Protein AF-A0A4S3JMI9-F1 (afdb_monomer_lite)

Sequence (139 aa):
MLQLLSQLRHNCAVGGSDLSSNKSSWAPQRKVTSLFDFCFSENGLSAFCLGKSPDSTSFIQWIGEEKYQKFANFCLKYIANLDLLKKRGTFIEFRNGMINVSPTGRNASIEERNEFEAYVLILTLDWASREYWILRTTS

Radius of gyration: 23.39 Å; chains: 1; bounding box: 38×47×68 Å

InterPro domains:
  IPR005002 Phosphomannomutase [PF03332] (3-119)
  IPR005002 Phosphomannomutase [PTHR10466] (1-119)
  IPR023214 HAD superfamily [G3DSA:3.40.50.1000] (3-57)
  IPR036412 HAD-like superfamily [SSF56784] (4-121)
  IPR043169 Phosphomannomut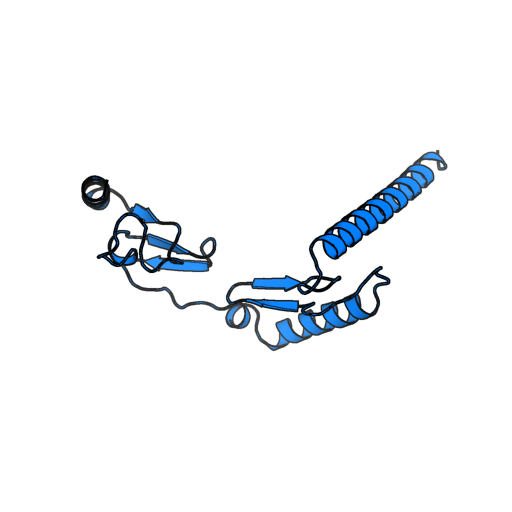ase, cap domain [G3DSA:3.30.1240.20] (58-119)

pLDDT: mean 74.61, std 17.7, range [44.19, 97.0]

Structure (mmCIF, N/CA/C/O backbone):
data_AF-A0A4S3JMI9-F1
#
_entry.id   AF-A0A4S3JMI9-F1
#
loop_
_atom_site.group_PDB
_atom_site.id
_atom_site.type_symbol
_atom_site.label_atom_id
_atom_site.label_alt_id
_atom_site.label_comp_id
_atom_site.label_asym_id
_atom_site.label_entity_id
_atom_site.label_seq_id
_atom_site.pdbx_PDB_ins_code
_atom_site.Cartn_x
_atom_site.Cartn_y
_atom_site.Cartn_z
_atom_site.occupancy
_atom_site.B_iso_or_equiv
_atom_site.auth_seq_id
_atom_site.auth_comp_id
_atom_site.auth_asym_id
_atom_site.auth_atom_id
_atom_site.pdbx_PDB_model_num
ATOM 1 N N . MET A 1 1 ? -7.923 35.338 20.521 1.00 66.12 1 MET A N 1
ATOM 2 C CA . MET A 1 1 ? -8.295 34.069 19.849 1.00 66.12 1 MET A CA 1
ATOM 3 C C . MET A 1 1 ? -8.849 33.024 20.821 1.00 66.12 1 MET A C 1
ATOM 5 O O . MET A 1 1 ? -10.006 32.670 20.677 1.00 66.12 1 MET A O 1
ATOM 9 N N . LEU A 1 2 ? -8.103 32.572 21.841 1.00 69.31 2 LEU A N 1
ATOM 10 C CA . LEU A 1 2 ? -8.595 31.553 22.794 1.00 69.31 2 LEU A CA 1
ATOM 11 C C . LEU A 1 2 ? -9.850 31.978 23.584 1.00 69.31 2 LEU A C 1
ATOM 13 O O . LEU A 1 2 ? -10.746 31.167 23.781 1.00 69.31 2 LEU A O 1
ATOM 17 N N . GLN A 1 3 ? -9.949 33.249 23.990 1.00 74.75 3 GLN A N 1
ATOM 18 C CA . GLN A 1 3 ? -11.159 33.786 24.635 1.00 74.75 3 GLN A CA 1
ATOM 19 C C . GLN A 1 3 ? -12.383 33.758 23.710 1.00 74.75 3 GLN A C 1
ATOM 21 O O . GLN A 1 3 ? -13.465 33.402 24.156 1.00 74.75 3 GLN A O 1
ATOM 26 N N . LEU A 1 4 ? -12.198 34.062 22.422 1.00 75.94 4 LEU A N 1
ATOM 27 C CA . LEU A 1 4 ? -13.271 34.010 21.428 1.00 75.94 4 LEU A CA 1
ATOM 28 C C . LEU A 1 4 ? -13.762 32.570 21.221 1.00 75.94 4 LEU A C 1
ATOM 30 O O . LEU A 1 4 ? -14.961 32.330 21.239 1.00 75.94 4 LEU A O 1
ATOM 34 N N . LEU A 1 5 ? -12.843 31.605 21.099 1.00 70.06 5 LEU A N 1
ATOM 35 C CA . LEU A 1 5 ? -13.192 30.181 21.006 1.00 70.06 5 LEU A CA 1
ATOM 36 C C . LEU A 1 5 ? -13.916 29.692 22.271 1.00 70.06 5 LEU A C 1
ATOM 38 O O . LEU A 1 5 ? -14.891 28.956 22.168 1.00 70.06 5 LEU A O 1
ATOM 42 N N . SER A 1 6 ? -13.496 30.157 23.453 1.00 75.25 6 SER A N 1
ATOM 43 C CA . SER A 1 6 ? -14.179 29.858 24.717 1.00 75.25 6 SER A CA 1
ATOM 44 C C . SER A 1 6 ? -15.590 30.444 24.776 1.00 75.25 6 SER A C 1
ATOM 46 O O . SER A 1 6 ? -16.488 29.786 25.285 1.00 75.25 6 SER A O 1
ATOM 48 N N . GLN A 1 7 ? -15.796 31.662 24.272 1.00 78.31 7 GLN A N 1
ATOM 49 C CA . GLN A 1 7 ? -17.117 32.293 24.223 1.00 78.31 7 GLN A CA 1
ATOM 50 C C . GLN A 1 7 ? -18.039 31.598 23.216 1.00 78.31 7 GLN A C 1
ATOM 52 O O . GLN A 1 7 ? -19.202 31.356 23.522 1.00 78.31 7 GLN A O 1
ATOM 57 N N . LEU A 1 8 ? -17.513 31.222 22.047 1.00 74.06 8 LEU A N 1
ATOM 58 C CA . LEU A 1 8 ? -18.263 30.484 21.027 1.00 74.06 8 LEU A CA 1
ATOM 59 C C . LEU A 1 8 ? -18.728 29.116 21.533 1.00 74.06 8 LEU A C 1
ATOM 61 O O . LEU A 1 8 ? -19.857 28.729 21.253 1.00 74.06 8 LEU A O 1
ATOM 65 N N . ARG A 1 9 ? -17.920 28.449 22.363 1.00 72.44 9 ARG A N 1
ATOM 66 C CA . ARG A 1 9 ? -18.249 27.157 22.980 1.00 72.44 9 ARG A CA 1
ATOM 67 C C . ARG A 1 9 ? -19.531 27.162 23.822 1.00 72.44 9 ARG A C 1
ATOM 69 O O . ARG A 1 9 ? -20.145 26.120 24.015 1.00 72.44 9 ARG A O 1
ATOM 76 N N . HIS A 1 10 ? -19.947 28.322 24.331 1.00 73.00 10 HIS A N 1
ATOM 77 C CA . HIS A 1 10 ? -21.213 28.441 25.060 1.00 73.00 10 HIS A CA 1
ATOM 78 C C . HIS A 1 10 ? -22.442 28.415 24.140 1.00 73.00 10 HIS A C 1
ATOM 80 O O . HIS A 1 10 ? -23.535 28.115 24.611 1.00 73.00 10 HIS A O 1
ATOM 86 N N . ASN A 1 11 ? -22.268 28.708 22.848 1.00 72.75 11 ASN A N 1
ATOM 87 C CA . ASN A 1 11 ? -23.358 28.865 21.884 1.00 72.75 11 ASN A CA 1
ATOM 88 C C . ASN A 1 11 ? -23.338 27.808 20.768 1.00 72.75 11 ASN A C 1
ATOM 90 O O . ASN A 1 11 ? -24.380 27.524 20.181 1.00 72.75 11 ASN A O 1
ATOM 94 N N . CYS A 1 12 ? -22.177 27.234 20.442 1.00 57.88 12 CYS A N 1
ATOM 95 C CA . CYS A 1 12 ? -22.032 26.229 19.395 1.00 57.88 12 CYS A CA 1
ATOM 96 C C . CYS A 1 12 ? -20.848 25.286 19.654 1.00 57.88 12 CYS A C 1
ATOM 98 O O . CYS A 1 12 ? -19.895 25.626 20.353 1.00 57.88 12 CYS A O 1
ATOM 100 N N . ALA A 1 13 ? -20.908 24.090 19.062 1.00 60.53 13 ALA A N 1
ATOM 101 C CA . ALA A 1 13 ? -19.813 23.130 19.120 1.00 60.53 13 ALA A CA 1
ATOM 102 C C . ALA A 1 13 ? -18.627 23.607 18.268 1.00 60.53 13 ALA A C 1
ATOM 104 O O . ALA A 1 13 ? -18.801 23.973 17.104 1.00 60.53 13 ALA A O 1
ATOM 105 N N . VAL A 1 14 ? -17.417 23.566 18.832 1.00 61.25 14 VAL A N 1
ATOM 106 C CA . VAL A 1 14 ? -16.193 24.011 18.145 1.00 61.25 14 VAL A CA 1
ATOM 107 C C . VAL A 1 14 ? -15.285 22.815 17.843 1.00 61.25 14 VAL A C 1
ATOM 109 O O . VAL A 1 14 ? -14.959 22.037 18.744 1.00 61.25 14 VAL A O 1
ATOM 112 N N . GLY A 1 15 ? -14.878 22.675 16.573 1.00 57.53 15 GLY A N 1
ATOM 113 C CA . GLY A 1 15 ? -14.063 21.568 16.058 1.00 57.53 15 GLY A CA 1
ATOM 114 C C . GLY A 1 15 ? -12.615 21.954 15.715 1.00 57.53 15 GLY A C 1
ATOM 115 O O . GLY A 1 15 ? -12.397 23.004 15.115 1.00 57.53 15 GLY A O 1
ATOM 116 N N . GLY A 1 16 ? -11.633 21.106 16.052 1.00 63.69 16 GLY A N 1
ATOM 117 C CA . GLY A 1 16 ? -10.214 21.265 15.672 1.00 63.69 16 GLY A CA 1
ATOM 118 C C . GLY A 1 16 ? -9.671 20.080 14.859 1.00 63.69 16 GLY A C 1
ATOM 119 O O . GLY A 1 16 ? -10.068 18.944 15.109 1.00 63.69 16 GLY A O 1
ATOM 120 N N . SER A 1 17 ? -8.766 20.323 13.902 1.00 52.44 17 SER A N 1
ATOM 121 C CA . SER A 1 17 ? -8.361 19.345 12.870 1.00 52.44 17 SER A CA 1
ATOM 122 C C . SER A 1 17 ? -6.994 18.671 13.068 1.00 52.44 17 SER A C 1
ATOM 124 O O . SER A 1 17 ? -6.558 17.933 12.188 1.00 52.44 17 SER A O 1
ATOM 126 N N . ASP A 1 18 ? -6.276 18.920 14.170 1.00 53.62 18 ASP A N 1
ATOM 127 C CA . ASP A 1 18 ? -4.931 18.355 14.334 1.00 53.62 18 ASP A CA 1
ATOM 128 C C . ASP A 1 18 ? -4.558 18.092 15.805 1.00 53.62 18 ASP A C 1
ATOM 130 O O . ASP A 1 18 ? -4.362 19.022 16.591 1.00 53.62 18 ASP A O 1
ATOM 134 N N . LEU A 1 19 ? -4.463 16.808 16.179 1.00 53.75 19 LEU A N 1
ATOM 135 C 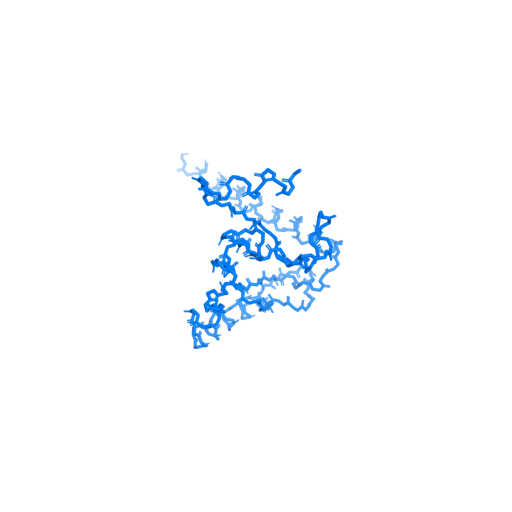CA . LEU A 1 19 ? -3.894 16.353 17.460 1.00 53.75 19 LEU A CA 1
ATOM 136 C C . LEU A 1 19 ? -2.400 16.018 17.359 1.00 53.75 19 LEU A C 1
ATOM 138 O O . LEU A 1 19 ? -1.772 15.774 18.390 1.00 53.75 19 LEU A O 1
ATOM 142 N N . SER A 1 20 ? -1.824 15.956 16.151 1.00 48.25 20 SER A N 1
ATOM 143 C CA . SER A 1 20 ? -0.500 15.348 15.941 1.00 48.25 20 SER A CA 1
ATOM 144 C C . SER A 1 20 ? 0.644 16.140 16.587 1.00 48.25 20 SER A C 1
ATOM 146 O O . SER A 1 20 ? 1.720 15.600 16.846 1.00 48.25 20 SER A O 1
ATOM 148 N N . SER A 1 21 ? 0.387 17.390 16.978 1.00 47.47 21 SER A N 1
ATOM 149 C CA . SER A 1 21 ? 1.222 18.133 17.910 1.00 47.47 21 SER A CA 1
ATOM 150 C C . SER A 1 21 ? 0.518 18.218 19.269 1.00 47.47 21 SER A C 1
ATOM 152 O O . SER A 1 21 ? -0.422 18.981 19.469 1.00 47.47 21 SER A O 1
ATOM 154 N N . ASN A 1 22 ? 1.035 17.506 20.277 1.00 47.22 22 ASN A N 1
ATOM 155 C CA . ASN A 1 22 ? 0.632 17.653 21.692 1.00 47.22 22 ASN A CA 1
ATOM 156 C C . ASN A 1 22 ? 0.821 19.088 22.255 1.00 47.22 22 ASN A C 1
ATOM 158 O O . ASN A 1 22 ? 0.622 19.334 23.445 1.00 47.22 22 ASN A O 1
ATOM 162 N N . LYS A 1 23 ? 1.215 20.039 21.405 1.00 49.72 23 LYS A N 1
ATOM 163 C CA . LYS A 1 23 ? 1.332 21.471 21.635 1.00 49.72 23 LYS A CA 1
ATOM 164 C C . LYS A 1 23 ? 0.859 22.163 20.358 1.00 49.72 23 LYS A C 1
ATOM 166 O O . LYS A 1 23 ? 1.629 22.265 19.408 1.00 49.72 23 LYS A O 1
ATOM 171 N N . SER A 1 24 ? -0.376 22.660 20.324 1.00 52.28 24 SER A N 1
ATOM 172 C CA . SER A 1 24 ? -0.718 23.635 19.282 1.00 52.28 24 SER A CA 1
ATOM 173 C C . SER A 1 24 ? 0.233 24.829 19.422 1.00 52.28 24 SER A C 1
ATOM 175 O O . SER A 1 24 ? 0.485 25.272 20.548 1.00 52.28 24 SER A O 1
ATOM 177 N N . SER A 1 25 ? 0.730 25.390 18.313 1.00 54.75 25 SER A N 1
ATOM 178 C CA . SER A 1 25 ? 1.607 26.581 18.323 1.00 54.75 25 SER A CA 1
ATOM 179 C C . SER A 1 25 ? 1.006 27.783 19.072 1.00 54.75 25 SER A C 1
ATOM 181 O O . SER A 1 25 ? 1.702 28.741 19.386 1.00 54.75 25 SER A O 1
ATOM 183 N N . TRP A 1 26 ? -0.290 27.720 19.381 1.00 51.91 26 TRP A N 1
ATOM 184 C CA . TRP A 1 26 ? -1.110 28.785 19.942 1.00 51.91 26 TRP A CA 1
ATOM 185 C C . TRP A 1 26 ? -1.492 28.548 21.414 1.00 51.91 26 TRP A C 1
ATOM 187 O O . TRP A 1 26 ? -2.016 29.455 22.059 1.00 51.91 26 TRP A O 1
ATOM 197 N N . ALA A 1 27 ? -1.248 27.351 21.965 1.00 54.34 27 ALA A N 1
ATOM 198 C CA . ALA A 1 27 ? -1.534 27.020 23.364 1.00 54.34 27 ALA A CA 1
ATOM 199 C C . ALA A 1 27 ? -0.533 25.984 23.924 1.00 54.34 27 ALA A C 1
ATOM 201 O O . ALA A 1 27 ? -0.890 24.828 24.147 1.00 54.34 27 ALA A O 1
ATOM 202 N N . PRO A 1 28 ? 0.721 26.384 24.203 1.00 54.59 28 PRO A N 1
ATOM 203 C CA . PRO A 1 28 ? 1.780 25.474 24.658 1.00 54.59 28 PRO A CA 1
ATOM 204 C C . PRO A 1 28 ? 1.569 24.891 26.069 1.00 54.59 28 PRO A C 1
ATOM 206 O O . PRO A 1 28 ? 2.233 23.921 26.425 1.00 54.59 28 PRO A O 1
ATOM 209 N N . GLN A 1 29 ? 0.660 25.463 26.872 1.00 54.84 29 GLN A N 1
ATOM 210 C CA . GLN A 1 29 ? 0.391 25.056 28.263 1.00 54.84 29 GLN A CA 1
ATOM 211 C C . GLN A 1 29 ? -0.964 24.349 28.469 1.00 54.84 29 GLN A C 1
ATOM 213 O O . GLN A 1 29 ? -1.305 24.007 29.599 1.00 54.84 29 GLN A O 1
ATOM 218 N N . ARG A 1 30 ? -1.767 24.132 27.415 1.00 57.88 30 ARG A N 1
ATOM 219 C CA . ARG A 1 30 ? -3.070 23.446 27.523 1.00 57.88 30 ARG A CA 1
ATOM 220 C C . ARG A 1 30 ? -3.179 22.332 26.490 1.00 57.88 30 ARG A C 1
ATOM 222 O O . ARG A 1 30 ? -2.785 22.510 25.342 1.00 57.88 30 ARG A O 1
ATOM 229 N N . LYS A 1 31 ? -3.752 21.193 26.890 1.00 56.84 31 LYS A N 1
ATOM 230 C CA . LYS A 1 31 ? -4.067 20.100 25.961 1.00 56.84 31 LYS A CA 1
ATOM 231 C C . LYS A 1 31 ? -5.099 20.593 24.944 1.00 56.84 31 LYS A C 1
ATOM 233 O O . LYS A 1 31 ? -6.146 21.098 25.332 1.00 56.84 31 LYS A O 1
ATOM 238 N N . VAL A 1 32 ? -4.819 20.422 23.654 1.00 59.38 32 VAL A N 1
ATOM 239 C CA . VAL A 1 32 ? -5.718 20.830 22.554 1.00 59.38 32 VAL A CA 1
ATOM 240 C C . VAL A 1 32 ? -7.100 20.178 22.696 1.00 59.38 32 VAL A C 1
ATOM 242 O O . VAL A 1 32 ? -8.118 20.813 22.443 1.00 59.38 32 VAL A O 1
ATOM 245 N N . THR A 1 33 ? -7.149 18.959 23.236 1.00 55.28 33 THR A N 1
ATOM 246 C CA . THR A 1 33 ? -8.383 18.209 23.510 1.00 55.28 33 THR A CA 1
ATOM 247 C C . THR A 1 33 ? -9.311 18.838 24.548 1.00 55.28 33 THR A C 1
ATOM 249 O O . THR A 1 33 ? -10.485 18.490 24.572 1.00 55.28 33 THR A O 1
ATOM 252 N N . SER A 1 34 ? -8.832 19.750 25.405 1.00 60.56 34 SER A N 1
ATOM 253 C CA . SER A 1 34 ? -9.701 20.474 26.344 1.00 60.56 34 SER A CA 1
ATOM 254 C C . SER A 1 34 ? -10.225 21.794 25.782 1.00 60.56 34 SER A C 1
ATOM 256 O O . SER A 1 34 ? -11.142 22.375 26.360 1.00 60.56 34 SER A O 1
ATOM 258 N N . LEU A 1 35 ? -9.672 22.267 24.661 1.00 63.22 35 LEU A N 1
ATOM 259 C CA . LEU A 1 35 ? -10.049 23.533 24.028 1.00 63.22 35 LEU A CA 1
ATOM 260 C C . LEU A 1 35 ? -11.232 23.391 23.063 1.00 63.22 35 LEU A C 1
ATOM 262 O O . LEU A 1 35 ? -11.916 24.380 22.815 1.00 63.22 35 LEU A O 1
ATOM 266 N N . PHE A 1 36 ? -11.489 22.179 22.569 1.00 63.53 36 PHE A N 1
ATOM 267 C CA . PHE A 1 36 ? -12.521 21.881 21.576 1.00 63.53 36 PHE A CA 1
ATOM 268 C C . PHE A 1 36 ? -13.517 20.841 22.103 1.00 63.53 36 PHE A C 1
ATOM 270 O O . PHE A 1 36 ? -13.169 20.009 22.944 1.00 63.53 36 PHE A O 1
ATOM 277 N N . ASP A 1 37 ? -14.762 20.895 21.625 1.00 63.56 37 ASP A N 1
ATOM 278 C CA . ASP A 1 37 ? -15.773 19.865 21.910 1.00 63.56 37 ASP A CA 1
ATOM 279 C C . ASP A 1 37 ? -15.547 18.626 21.052 1.00 63.56 37 ASP A C 1
ATOM 281 O O . ASP A 1 37 ? -15.722 17.508 21.531 1.00 63.56 37 ASP A O 1
ATOM 285 N N . PHE A 1 38 ? -15.089 18.841 19.816 1.00 58.25 38 PHE A N 1
ATOM 286 C CA . PHE A 1 38 ? -14.731 17.793 18.873 1.00 58.25 38 PHE A CA 1
ATOM 287 C C . PHE A 1 38 ? -13.324 18.034 18.325 1.00 58.25 38 PHE A C 1
ATOM 289 O O . PHE A 1 38 ? -12.994 19.136 17.892 1.00 58.25 38 PHE A O 1
ATOM 296 N N . CYS A 1 39 ? -12.470 17.018 18.319 1.00 59.91 39 CYS A N 1
ATOM 297 C CA . CYS A 1 39 ? -11.173 17.104 17.654 1.00 59.91 39 CYS A CA 1
ATOM 298 C C . CYS A 1 39 ? -10.992 15.910 16.727 1.00 59.91 39 CYS A C 1
ATOM 300 O O . CYS A 1 39 ? -11.087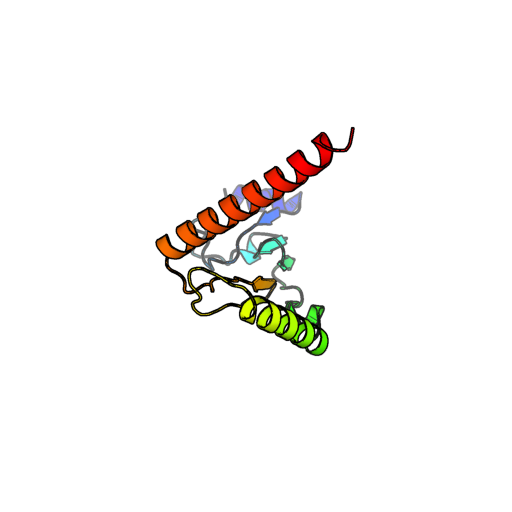 14.775 17.172 1.00 59.91 39 CYS A O 1
ATOM 302 N N . PHE A 1 40 ? -10.775 16.166 15.444 1.00 60.44 40 PHE A N 1
ATOM 303 C CA . PHE A 1 40 ? -10.646 15.137 14.421 1.00 60.44 40 PHE A CA 1
ATOM 304 C C . PHE A 1 40 ? -9.201 15.125 13.939 1.00 60.44 40 PHE A C 1
ATOM 306 O O . PHE A 1 40 ? -8.771 16.059 13.270 1.00 60.44 40 PHE A O 1
ATOM 313 N N . SER A 1 41 ? -8.445 14.086 14.279 1.00 59.19 41 SER A N 1
ATOM 314 C CA . SER A 1 41 ? -7.113 13.844 13.728 1.00 59.19 41 SER A CA 1
ATOM 315 C C . SER A 1 41 ? -7.141 12.749 12.667 1.00 59.19 41 SER A C 1
ATOM 317 O O . SER A 1 41 ? -8.079 11.953 12.600 1.00 59.19 41 SER A O 1
ATOM 319 N N . GLU A 1 42 ? -6.105 12.722 11.825 1.00 56.84 42 GLU A N 1
ATOM 320 C CA . GLU A 1 42 ? -5.948 11.734 10.748 1.00 56.84 42 GLU A CA 1
ATOM 321 C C . GLU A 1 42 ? -7.156 11.688 9.791 1.00 56.84 42 GLU A C 1
ATOM 323 O O . GLU A 1 42 ? -7.689 10.621 9.501 1.00 56.84 42 GLU A O 1
ATOM 328 N N . ASN A 1 43 ? -7.632 12.847 9.318 1.00 59.16 43 ASN A N 1
ATOM 329 C CA . ASN A 1 43 ? -8.812 12.953 8.440 1.00 59.16 43 ASN A CA 1
ATOM 330 C C . ASN A 1 43 ? -10.101 12.344 9.036 1.00 59.16 43 ASN A C 1
ATOM 332 O O . ASN A 1 43 ? -10.954 11.852 8.303 1.00 59.16 43 ASN A O 1
ATOM 336 N N . GLY A 1 44 ? -10.252 12.382 10.364 1.00 51.41 44 GLY A N 1
ATOM 337 C CA . GLY A 1 44 ? -11.452 11.904 11.058 1.00 51.41 44 GLY A CA 1
ATOM 338 C C . GLY A 1 44 ? -11.372 10.462 11.552 1.00 51.41 44 GLY A C 1
ATOM 339 O O . GLY A 1 44 ? -12.333 9.987 12.151 1.00 51.41 44 GLY A O 1
ATOM 340 N N . LEU A 1 45 ? -10.236 9.783 11.362 1.00 48.31 45 LEU A N 1
ATOM 341 C CA . LEU A 1 45 ? -10.032 8.421 11.858 1.00 48.31 45 LEU A CA 1
ATOM 342 C C . LEU A 1 45 ? -9.975 8.357 13.391 1.00 48.31 45 LEU A C 1
ATOM 344 O O . LEU A 1 45 ? -10.418 7.392 14.006 1.00 48.31 45 LEU A O 1
ATOM 348 N N . SER A 1 46 ? -9.445 9.409 14.010 1.00 51.56 46 SER A N 1
ATOM 349 C CA . SER A 1 46 ? -9.487 9.610 15.454 1.00 51.56 46 SER A CA 1
ATOM 350 C C . SER A 1 46 ? -10.294 10.870 15.729 1.00 51.56 46 SER A C 1
ATOM 352 O O . SER A 1 46 ? -9.803 11.983 15.563 1.00 51.56 46 SER A O 1
ATOM 354 N N . ALA A 1 47 ? -11.554 10.705 16.115 1.00 52.75 47 ALA A N 1
ATOM 355 C CA . ALA A 1 47 ? -12.317 11.793 16.709 1.00 52.75 47 ALA A CA 1
ATOM 356 C C . ALA A 1 47 ? -11.972 11.883 18.205 1.00 52.75 47 ALA A C 1
ATOM 358 O O . ALA A 1 47 ? -11.460 10.940 18.777 1.00 52.75 47 ALA A O 1
ATOM 359 N N . PHE A 1 48 ? -12.227 12.998 18.867 1.00 53.84 48 PHE A N 1
ATOM 360 C CA . PHE A 1 48 ? -12.248 13.130 20.321 1.00 53.84 48 PHE A CA 1
ATOM 361 C C . PHE A 1 48 ? -13.491 13.940 20.622 1.00 53.84 48 PHE A C 1
ATOM 363 O O . PHE A 1 48 ? -13.606 15.052 20.118 1.00 53.84 48 PHE A O 1
ATOM 370 N N . CYS A 1 49 ? -14.413 13.397 21.408 1.00 49.88 49 CYS A N 1
ATOM 371 C CA . CYS A 1 49 ? -15.619 14.097 21.836 1.00 49.88 49 CYS A CA 1
ATOM 372 C C . CYS A 1 49 ? -15.474 14.408 23.326 1.00 49.88 49 CYS A C 1
ATOM 374 O O . CYS A 1 49 ? -15.314 13.495 24.137 1.00 49.88 49 CYS A O 1
ATOM 376 N N . LEU A 1 50 ? -15.478 15.691 23.695 1.00 57.12 50 LEU A N 1
ATOM 377 C CA . LEU A 1 50 ? -15.398 16.151 25.089 1.00 57.12 50 LEU A CA 1
ATOM 378 C C . LEU A 1 50 ? -14.180 15.591 25.850 1.00 57.12 50 LEU A C 1
ATOM 380 O O . LEU A 1 50 ? -14.274 15.179 27.007 1.00 57.12 50 LEU A O 1
ATOM 384 N N . GLY A 1 51 ? -13.024 15.529 25.184 1.00 53.97 51 GLY A N 1
ATOM 385 C CA . GLY A 1 51 ? -11.789 14.997 25.768 1.00 53.97 51 GLY A CA 1
ATOM 386 C C . GLY A 1 51 ? -11.764 13.475 25.959 1.00 53.97 51 GLY A C 1
ATOM 387 O O . GLY A 1 51 ? -10.762 12.957 26.450 1.00 53.97 51 GLY A O 1
ATOM 388 N N . LYS A 1 52 ? -12.814 12.753 25.546 1.00 50.06 52 LYS A N 1
ATOM 389 C CA . LYS A 1 52 ? -12.829 11.290 25.465 1.00 50.06 52 LYS A CA 1
ATOM 390 C C . LYS A 1 52 ? -12.490 10.864 24.038 1.00 50.06 52 LYS A C 1
ATOM 392 O O . LYS A 1 52 ? -13.148 11.288 23.086 1.00 50.06 52 LYS A O 1
ATOM 397 N N . SER A 1 53 ? -11.454 10.041 23.891 1.00 49.16 53 SER A N 1
ATOM 398 C CA . SER A 1 53 ? -11.224 9.306 22.649 1.00 49.16 53 SER A CA 1
ATOM 399 C C . SER A 1 53 ? -12.380 8.307 22.466 1.00 49.16 53 SER A C 1
ATOM 401 O O . SER A 1 53 ? -12.634 7.541 23.397 1.00 49.16 53 SER A O 1
ATOM 403 N N . PRO A 1 54 ? -13.084 8.288 21.324 1.00 52.56 54 PRO A N 1
ATOM 404 C CA . PRO A 1 54 ? -13.818 7.117 20.892 1.00 52.56 54 PRO A CA 1
ATOM 405 C C . PRO A 1 54 ? -12.832 5.960 20.756 1.00 52.56 54 PRO A C 1
ATOM 407 O O . PRO A 1 54 ? -11.635 6.174 20.534 1.00 52.56 54 PRO A O 1
ATOM 410 N N . ASP A 1 55 ? -13.343 4.745 20.917 1.00 53.56 55 ASP A N 1
ATOM 411 C CA . ASP A 1 55 ? -12.560 3.525 20.776 1.00 53.56 55 ASP A CA 1
ATOM 412 C C . ASP A 1 55 ? -11.806 3.572 19.444 1.00 53.56 55 ASP A C 1
ATOM 414 O O . ASP A 1 55 ? -12.412 3.604 18.370 1.00 53.56 55 ASP A O 1
ATOM 418 N N . SER A 1 56 ? -10.476 3.669 19.522 1.00 55.66 56 SER A N 1
ATOM 419 C CA . SER A 1 56 ? -9.594 3.775 18.365 1.00 55.66 56 SER A CA 1
ATOM 420 C C . SER A 1 56 ? -9.779 2.527 17.507 1.00 55.66 56 SER A C 1
ATOM 422 O O . SER A 1 56 ? -9.179 1.488 17.781 1.00 55.66 56 SER A O 1
ATOM 424 N N . THR A 1 57 ? -10.654 2.601 16.509 1.00 62.44 57 THR A N 1
ATOM 425 C CA . THR A 1 57 ? -10.947 1.461 15.647 1.00 62.44 57 THR A CA 1
ATOM 426 C C . THR A 1 57 ? -9.829 1.389 14.620 1.00 62.44 57 THR A C 1
ATOM 428 O O . THR A 1 57 ? -9.779 2.175 13.677 1.00 62.44 57 THR A O 1
ATOM 431 N N . SER A 1 58 ? -8.877 0.488 14.849 1.00 75.06 58 SER A N 1
ATOM 432 C CA . SER A 1 58 ? -7.780 0.255 13.908 1.00 75.06 58 SER A CA 1
ATOM 433 C C . SER A 1 58 ? -8.299 -0.410 12.629 1.00 75.06 58 SER A C 1
ATOM 435 O O . SER A 1 58 ? -9.280 -1.158 12.643 1.00 75.06 58 SER A O 1
ATOM 437 N N . PHE A 1 59 ? -7.608 -0.194 11.511 1.00 80.69 59 PHE A N 1
ATOM 438 C CA . PHE A 1 59 ? -7.935 -0.792 10.218 1.00 80.69 59 PHE A CA 1
ATOM 439 C C . PHE A 1 59 ? -8.062 -2.317 10.312 1.00 80.69 59 PHE A C 1
ATOM 441 O O . PHE A 1 59 ? -8.977 -2.887 9.720 1.00 80.69 59 PHE A O 1
ATOM 448 N N . ILE A 1 60 ? -7.202 -2.976 11.104 1.00 86.12 60 ILE A N 1
ATOM 449 C CA . ILE A 1 60 ? -7.245 -4.434 11.269 1.00 86.12 60 ILE A CA 1
ATOM 450 C C . ILE A 1 60 ? -8.474 -4.904 12.050 1.00 86.12 60 ILE A C 1
ATOM 452 O O . ILE A 1 60 ? -9.035 -5.943 11.718 1.00 86.12 60 ILE A O 1
ATOM 456 N N . GLN A 1 61 ? -8.935 -4.132 13.039 1.00 86.38 61 GLN A N 1
ATOM 457 C CA . GLN A 1 61 ? -10.174 -4.437 13.759 1.00 86.38 61 GLN A CA 1
ATOM 458 C C . GLN A 1 61 ? -11.395 -4.302 12.848 1.00 86.38 61 GLN A C 1
ATOM 460 O O . GLN A 1 61 ? -12.327 -5.092 12.963 1.00 86.38 61 GLN A O 1
ATOM 465 N N . TRP A 1 62 ? -11.380 -3.334 11.929 1.00 85.88 62 TRP A N 1
ATOM 466 C CA . TRP A 1 62 ? -12.466 -3.141 10.971 1.00 85.88 62 TRP A CA 1
ATOM 467 C C . TRP A 1 62 ? -12.495 -4.221 9.877 1.00 85.88 62 TRP A C 1
ATOM 469 O O . TRP A 1 62 ? -13.551 -4.792 9.602 1.00 85.88 62 TRP A O 1
ATOM 479 N N . ILE A 1 63 ? -11.353 -4.521 9.245 1.00 87.62 63 ILE A N 1
ATOM 480 C CA . ILE A 1 63 ? -11.298 -5.459 8.109 1.00 87.62 63 ILE A CA 1
ATOM 481 C C . ILE A 1 63 ? -11.199 -6.929 8.544 1.00 87.62 63 ILE A C 1
ATOM 483 O O . ILE A 1 63 ? -11.728 -7.810 7.862 1.00 87.62 63 ILE A O 1
ATOM 487 N N . GLY A 1 64 ? -10.543 -7.200 9.673 1.00 90.88 64 GLY A N 1
ATOM 488 C CA . GLY A 1 64 ? -10.202 -8.536 10.151 1.00 90.88 64 GLY A CA 1
ATOM 489 C C . GLY A 1 64 ? -8.945 -9.133 9.500 1.00 90.88 64 GLY A C 1
ATOM 490 O O . GLY A 1 64 ? -8.661 -8.935 8.316 1.00 90.88 64 GLY A O 1
ATOM 491 N N . GLU A 1 65 ? -8.216 -9.930 10.283 1.00 93.38 65 GLU A N 1
ATOM 492 C CA . GLU A 1 65 ? -6.919 -10.515 9.910 1.00 93.38 65 GLU A CA 1
ATOM 493 C C . GLU A 1 65 ? -6.996 -11.417 8.666 1.00 93.38 65 GLU A C 1
ATOM 495 O O . GLU A 1 65 ? -6.186 -11.300 7.750 1.00 93.38 65 GLU A O 1
ATOM 500 N N . GLU A 1 66 ? -8.016 -12.274 8.571 1.00 96.12 66 GLU A N 1
ATOM 501 C CA . GLU A 1 66 ? -8.158 -13.218 7.454 1.00 96.12 66 GLU A CA 1
ATOM 502 C C . GLU A 1 66 ? -8.315 -12.500 6.101 1.00 96.12 66 GLU A C 1
ATOM 504 O O . GLU A 1 66 ? -7.681 -12.858 5.102 1.00 96.12 66 GLU A O 1
ATOM 509 N N . LYS A 1 67 ? -9.153 -11.456 6.060 1.00 93.56 67 LYS A N 1
ATOM 510 C CA . LYS A 1 67 ? -9.374 -10.659 4.847 1.00 93.56 67 LYS A CA 1
ATOM 511 C C . LYS A 1 67 ? -8.128 -9.859 4.490 1.00 93.56 67 LYS A C 1
ATOM 513 O O . LYS A 1 67 ? -7.768 -9.799 3.314 1.00 93.56 67 LYS A O 1
ATOM 518 N N . TYR A 1 68 ? -7.449 -9.299 5.492 1.00 95.19 68 TYR A N 1
ATOM 519 C CA . TYR A 1 68 ? -6.196 -8.586 5.280 1.00 95.19 68 TYR A CA 1
ATOM 520 C C . TYR A 1 68 ? -5.110 -9.494 4.692 1.00 95.19 68 TYR A C 1
ATOM 522 O O . TYR A 1 68 ? -4.500 -9.127 3.692 1.00 95.19 68 TYR A O 1
ATOM 530 N N . GLN A 1 69 ? -4.914 -10.705 5.220 1.00 96.31 69 GLN A N 1
ATOM 531 C CA . GLN A 1 69 ? -3.922 -11.638 4.676 1.00 96.31 69 GLN A CA 1
ATOM 532 C C . GLN A 1 69 ? -4.228 -12.036 3.229 1.00 96.31 69 GLN A C 1
ATOM 534 O O . GLN A 1 69 ? -3.320 -12.089 2.399 1.00 96.31 69 GLN A O 1
ATOM 539 N N . LYS A 1 70 ? -5.503 -12.268 2.885 1.00 95.75 70 LYS A N 1
ATOM 540 C CA . LYS A 1 70 ? -5.918 -12.526 1.494 1.00 95.75 70 LYS A CA 1
ATOM 541 C C . LYS A 1 70 ? -5.564 -11.354 0.576 1.00 95.75 70 LYS A C 1
ATOM 543 O O . LYS A 1 70 ? -4.992 -11.573 -0.493 1.00 95.75 70 LYS A O 1
ATOM 548 N N . PHE A 1 71 ? -5.844 -10.126 1.011 1.00 94.31 71 PHE A N 1
ATOM 549 C CA . PHE A 1 71 ? -5.495 -8.912 0.275 1.00 94.31 71 PHE A CA 1
ATOM 550 C C . PHE A 1 71 ? -3.975 -8.743 0.124 1.00 94.31 71 PHE A C 1
ATOM 552 O O . PHE A 1 71 ? -3.481 -8.560 -0.987 1.00 94.31 71 PHE A O 1
ATOM 559 N N . ALA A 1 72 ? -3.219 -8.867 1.216 1.00 95.25 72 ALA A N 1
ATOM 560 C CA . ALA A 1 72 ? -1.769 -8.727 1.202 1.00 95.25 72 ALA A CA 1
ATOM 561 C C . ALA A 1 72 ? -1.115 -9.771 0.284 1.00 95.25 72 ALA A C 1
ATOM 563 O O . ALA A 1 72 ? -0.268 -9.425 -0.538 1.00 95.25 72 ALA A O 1
ATOM 564 N N . ASN A 1 73 ? -1.567 -11.027 0.345 1.00 96.44 73 ASN A N 1
ATOM 565 C CA . ASN A 1 73 ? -1.104 -12.091 -0.543 1.00 96.44 73 ASN A CA 1
ATOM 566 C C . ASN A 1 73 ? -1.395 -11.790 -2.016 1.00 96.44 73 ASN A C 1
ATOM 568 O O . ASN A 1 73 ? -0.544 -12.046 -2.867 1.00 96.44 73 ASN A O 1
ATOM 572 N N . PHE A 1 74 ? -2.576 -11.249 -2.325 1.00 96.06 74 PHE A N 1
ATOM 573 C CA . PHE A 1 74 ? -2.912 -10.818 -3.679 1.00 96.06 74 PHE A CA 1
ATOM 574 C C . PHE A 1 74 ? -1.957 -9.720 -4.160 1.00 96.06 74 PHE A C 1
ATOM 576 O O . PHE A 1 74 ? -1.326 -9.881 -5.203 1.00 96.06 74 PHE A O 1
ATOM 583 N N . CYS A 1 75 ? -1.787 -8.649 -3.380 1.00 94.25 75 CYS A N 1
ATOM 584 C CA . CYS A 1 75 ? -0.902 -7.542 -3.735 1.00 94.25 75 CYS A CA 1
ATOM 585 C C . CYS A 1 75 ? 0.549 -7.994 -3.918 1.00 94.25 75 CYS A C 1
ATOM 587 O O . CYS A 1 75 ? 1.175 -7.629 -4.909 1.00 94.25 75 CYS A O 1
ATOM 589 N N . LEU A 1 76 ? 1.083 -8.811 -3.005 1.00 95.75 76 LEU A N 1
ATOM 590 C CA . LEU A 1 76 ? 2.459 -9.302 -3.095 1.00 95.75 76 LEU A CA 1
ATOM 591 C C . LEU A 1 76 ? 2.669 -10.184 -4.329 1.00 95.75 76 LEU A C 1
ATOM 593 O O . LEU A 1 76 ? 3.645 -9.983 -5.047 1.00 95.75 76 LEU A O 1
ATOM 597 N N . LYS A 1 77 ? 1.746 -11.112 -4.621 1.00 97.00 77 LYS A N 1
ATOM 598 C CA . LYS A 1 77 ? 1.811 -11.941 -5.837 1.00 97.00 77 LYS A CA 1
ATOM 599 C C . LYS A 1 77 ? 1.713 -11.092 -7.102 1.00 97.00 77 LYS A C 1
ATOM 601 O O . LYS A 1 77 ? 2.482 -11.301 -8.034 1.00 97.00 77 LYS A O 1
ATOM 606 N N . TYR A 1 78 ? 0.798 -10.126 -7.122 1.00 94.75 78 TYR A N 1
ATOM 607 C CA . TYR A 1 78 ? 0.627 -9.224 -8.254 1.00 94.75 78 TYR A CA 1
ATOM 608 C C . TYR A 1 78 ? 1.903 -8.415 -8.510 1.00 94.75 78 TYR A C 1
ATOM 610 O O . TYR A 1 78 ? 2.450 -8.463 -9.606 1.00 94.75 78 TYR A O 1
ATOM 618 N N . ILE A 1 79 ? 2.438 -7.748 -7.482 1.00 94.69 79 ILE A N 1
ATOM 619 C CA . ILE A 1 79 ? 3.657 -6.932 -7.584 1.00 94.69 79 ILE A CA 1
ATOM 620 C C . ILE A 1 79 ? 4.877 -7.788 -7.944 1.00 94.69 79 ILE A C 1
ATOM 622 O O . ILE A 1 79 ? 5.729 -7.343 -8.718 1.00 94.69 79 ILE A O 1
ATOM 626 N N . ALA A 1 80 ? 4.974 -9.017 -7.429 1.00 94.94 80 ALA A N 1
ATOM 627 C CA . ALA A 1 80 ? 6.048 -9.940 -7.788 1.00 94.94 80 ALA A CA 1
ATOM 628 C C . ALA A 1 80 ? 6.090 -10.202 -9.302 1.00 94.94 80 ALA A C 1
ATOM 630 O O . ALA A 1 80 ? 7.175 -10.176 -9.878 1.00 94.94 80 ALA A O 1
ATOM 631 N N . ASN A 1 81 ? 4.923 -10.324 -9.940 1.00 93.94 81 ASN A N 1
ATOM 632 C CA . ASN A 1 81 ? 4.783 -10.604 -11.370 1.00 93.94 81 ASN A CA 1
ATOM 633 C C . ASN A 1 81 ? 4.852 -9.364 -12.284 1.00 93.94 81 ASN A C 1
ATOM 635 O O . ASN A 1 81 ? 4.803 -9.520 -13.497 1.00 93.94 81 ASN A O 1
ATOM 639 N N . LEU A 1 82 ? 4.937 -8.140 -11.746 1.00 90.81 82 LEU A N 1
ATOM 640 C CA . LEU A 1 82 ? 5.056 -6.932 -12.575 1.00 90.81 82 LEU A CA 1
ATOM 641 C C . LEU A 1 82 ? 6.472 -6.752 -13.130 1.00 90.81 82 LEU A C 1
ATOM 643 O O . LEU A 1 82 ? 7.435 -6.765 -12.362 1.00 90.81 82 LEU A O 1
ATOM 647 N N . ASP A 1 83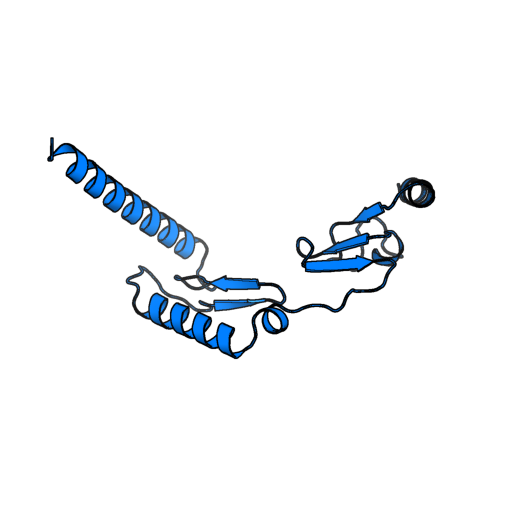 ? 6.585 -6.438 -14.417 1.00 90.88 83 ASP A N 1
ATOM 648 C CA . ASP A 1 83 ? 7.836 -5.980 -15.023 1.00 90.88 83 ASP A CA 1
ATOM 649 C C . ASP A 1 83 ? 7.975 -4.463 -14.854 1.00 90.88 83 ASP A C 1
ATOM 651 O O . ASP A 1 83 ? 7.347 -3.657 -15.546 1.00 90.88 83 ASP A O 1
ATOM 655 N N . LEU A 1 84 ? 8.783 -4.074 -13.865 1.00 89.50 84 LEU A N 1
ATOM 656 C CA . LEU A 1 84 ? 9.069 -2.684 -13.513 1.00 89.50 84 LEU A CA 1
ATOM 657 C C . LEU A 1 84 ? 10.551 -2.38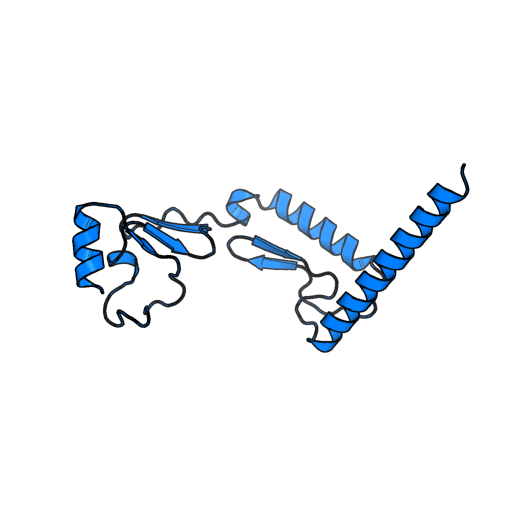8 -13.727 1.00 89.50 84 LEU A C 1
ATOM 659 O O . LEU A 1 84 ? 11.388 -3.265 -13.525 1.00 89.50 84 LEU A O 1
ATOM 663 N N . LEU A 1 85 ? 10.877 -1.128 -14.026 1.00 91.56 85 LEU A N 1
ATOM 664 C CA . LEU A 1 85 ? 12.266 -0.673 -14.173 1.00 91.56 85 LEU A CA 1
ATOM 665 C C . LEU A 1 85 ? 13.112 -0.994 -12.932 1.00 91.56 85 LEU A C 1
ATOM 667 O O . LEU A 1 85 ? 14.254 -1.440 -13.033 1.00 91.56 85 LEU A O 1
ATOM 671 N N . LYS A 1 86 ? 12.547 -0.748 -11.746 1.00 93.06 86 LYS A N 1
ATOM 672 C CA . LYS A 1 86 ? 13.194 -0.939 -10.448 1.00 93.06 86 LYS A CA 1
ATOM 673 C C . LYS A 1 86 ? 12.159 -1.429 -9.433 1.00 93.06 86 LYS A C 1
ATOM 675 O O . LYS A 1 86 ? 11.029 -0.950 -9.403 1.00 93.06 86 LYS A O 1
ATOM 680 N N . LYS A 1 87 ? 12.564 -2.363 -8.568 1.00 94.94 87 LYS A N 1
ATOM 681 C CA . LYS A 1 87 ? 11.829 -2.762 -7.357 1.00 94.94 87 LYS A CA 1
ATOM 682 C C . LYS A 1 87 ? 12.718 -2.518 -6.139 1.00 94.94 87 LYS A C 1
ATOM 684 O O . LYS A 1 87 ? 13.926 -2.765 -6.188 1.00 94.94 87 LYS A O 1
ATOM 689 N N . ARG A 1 88 ? 12.149 -1.972 -5.068 1.00 95.75 88 ARG A N 1
ATOM 690 C CA . ARG A 1 88 ? 12.842 -1.687 -3.803 1.00 95.75 88 ARG A CA 1
ATOM 691 C C . ARG A 1 88 ? 12.207 -2.510 -2.686 1.00 95.75 88 ARG A C 1
ATOM 693 O O . ARG A 1 88 ? 11.992 -3.701 -2.863 1.00 95.75 88 ARG A O 1
ATOM 700 N N . GLY A 1 89 ? 11.945 -1.902 -1.534 1.00 92.06 89 GLY A N 1
ATOM 701 C CA . GLY A 1 89 ? 11.304 -2.542 -0.388 1.00 92.06 89 GLY A CA 1
ATOM 702 C C . GLY A 1 89 ? 10.111 -1.737 0.113 1.00 92.06 89 GLY A C 1
ATOM 703 O O . GLY A 1 89 ? 9.887 -0.605 -0.325 1.00 92.06 89 GLY A O 1
ATOM 704 N N . THR A 1 90 ? 9.368 -2.320 1.055 1.00 95.69 90 THR A N 1
ATOM 705 C CA . THR A 1 90 ? 8.149 -1.725 1.628 1.00 95.69 90 THR A CA 1
ATOM 706 C C . THR A 1 90 ? 7.051 -1.564 0.566 1.00 95.69 90 THR A C 1
ATOM 708 O O . THR A 1 90 ? 6.616 -0.457 0.246 1.00 95.69 90 THR A O 1
ATOM 711 N N . PHE A 1 91 ? 6.641 -2.689 -0.032 1.00 95.56 91 PHE A N 1
ATOM 712 C CA . PHE A 1 91 ? 5.572 -2.743 -1.041 1.00 95.56 91 PHE A CA 1
ATOM 713 C C . PHE A 1 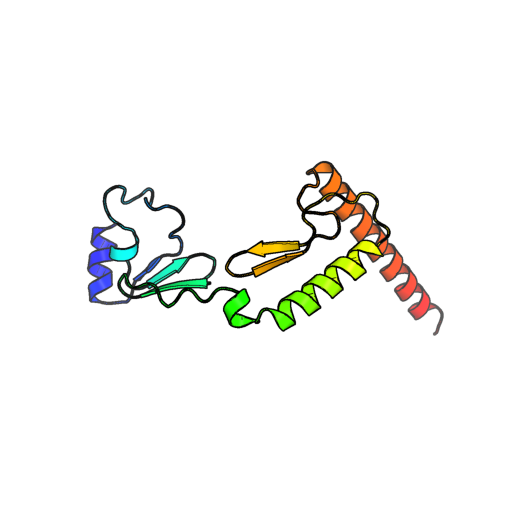91 ? 4.177 -2.597 -0.440 1.00 95.56 91 PHE A C 1
ATOM 715 O O . PHE A 1 91 ? 3.275 -2.079 -1.089 1.00 95.56 91 PHE A O 1
ATOM 722 N N . ILE A 1 92 ? 4.008 -3.054 0.800 1.00 94.62 92 ILE A N 1
ATOM 723 C CA . ILE A 1 92 ? 2.800 -2.880 1.597 1.00 94.62 92 ILE A CA 1
ATOM 724 C C . ILE A 1 92 ? 3.248 -2.294 2.932 1.00 94.62 92 ILE A C 1
ATOM 726 O O . ILE A 1 92 ? 4.077 -2.883 3.623 1.00 94.62 92 ILE A O 1
ATOM 730 N N . GLU A 1 93 ? 2.732 -1.121 3.276 1.00 92.19 93 GLU A N 1
ATOM 731 C CA . GLU A 1 93 ? 2.959 -0.465 4.561 1.00 92.19 93 GLU A CA 1
ATOM 732 C C . GLU A 1 93 ? 1.634 -0.395 5.316 1.00 92.19 93 GLU A C 1
ATOM 734 O O . GLU A 1 93 ? 0.677 0.239 4.864 1.00 92.19 93 GLU A O 1
ATOM 739 N N . PHE A 1 94 ? 1.594 -1.042 6.477 1.00 85.00 94 PHE A N 1
ATOM 740 C CA . PHE A 1 94 ? 0.440 -1.023 7.361 1.00 85.00 94 PHE A CA 1
ATOM 741 C C . PHE A 1 94 ? 0.455 0.231 8.242 1.00 85.00 94 PHE A C 1
ATOM 743 O O . PHE A 1 94 ? 1.473 0.552 8.856 1.00 85.00 94 PHE A O 1
ATOM 750 N N . ARG A 1 95 ? -0.677 0.935 8.325 1.00 84.50 95 ARG A N 1
ATOM 751 C CA . ARG A 1 95 ? -0.893 2.083 9.215 1.00 84.50 95 ARG A CA 1
ATOM 752 C C . ARG A 1 95 ? -2.156 1.871 10.039 1.00 84.50 95 ARG A C 1
ATOM 754 O O . ARG A 1 95 ? -2.989 1.037 9.709 1.00 84.50 95 ARG A O 1
ATOM 761 N N . ASN A 1 96 ? -2.320 2.666 11.094 1.00 73.62 96 ASN A N 1
ATOM 762 C CA . ASN A 1 96 ? -3.431 2.494 12.028 1.00 73.62 96 ASN A CA 1
ATOM 763 C C . ASN A 1 96 ? -4.809 2.565 11.345 1.00 73.62 96 ASN A C 1
ATOM 765 O O . ASN A 1 96 ? -5.693 1.791 11.686 1.00 73.62 96 ASN A O 1
ATOM 769 N N . GLY A 1 97 ? -4.978 3.442 10.353 1.00 78.56 97 GLY A N 1
ATOM 770 C CA . GLY A 1 97 ? -6.252 3.631 9.650 1.00 78.56 97 GLY A CA 1
ATOM 771 C C . GLY A 1 97 ? -6.300 3.179 8.196 1.00 78.56 97 GLY A C 1
ATOM 772 O O . GLY A 1 97 ? -7.349 3.267 7.567 1.00 78.56 97 GLY A O 1
ATOM 773 N N . MET A 1 98 ? -5.176 2.751 7.627 1.00 82.81 98 MET A N 1
ATOM 774 C CA . MET A 1 98 ? -5.076 2.478 6.195 1.00 82.81 98 MET A CA 1
ATOM 775 C C . MET A 1 98 ? -3.877 1.596 5.879 1.00 82.81 98 MET A C 1
ATOM 777 O O . MET A 1 98 ? -2.994 1.384 6.707 1.00 82.81 98 MET A O 1
ATOM 781 N N . ILE A 1 99 ? -3.808 1.158 4.632 1.00 89.50 99 ILE A N 1
ATOM 782 C CA . ILE A 1 99 ? -2.656 0.461 4.078 1.00 89.50 99 ILE A CA 1
ATOM 783 C C . ILE A 1 99 ? -2.181 1.219 2.845 1.00 89.50 99 ILE A C 1
ATOM 785 O O . ILE A 1 99 ? -2.987 1.629 2.013 1.00 89.50 99 ILE A O 1
ATOM 789 N N . ASN A 1 100 ? -0.872 1.407 2.725 1.00 91.62 100 ASN A N 1
ATOM 790 C CA . ASN A 1 100 ? -0.270 1.961 1.520 1.00 91.62 100 ASN A CA 1
ATOM 791 C C . ASN A 1 100 ? 0.340 0.826 0.712 1.00 91.62 100 ASN A C 1
ATOM 793 O O . ASN A 1 100 ? 1.170 0.080 1.229 1.00 91.62 100 ASN A O 1
ATOM 797 N N . VAL A 1 101 ? -0.035 0.724 -0.560 1.00 93.06 101 VAL A N 1
ATOM 798 C CA . VAL A 1 101 ? 0.537 -0.248 -1.494 1.00 93.06 101 VAL A CA 1
ATOM 799 C C . VAL A 1 101 ? 1.346 0.505 -2.545 1.00 93.06 101 VAL A C 1
ATOM 801 O O . VAL A 1 101 ? 0.846 1.440 -3.164 1.00 93.06 101 VAL A O 1
ATOM 804 N N . SER A 1 102 ? 2.605 0.118 -2.739 1.00 94.75 102 SER A N 1
ATOM 805 C CA . SER A 1 102 ? 3.523 0.735 -3.698 1.00 94.75 102 SER A CA 1
ATOM 806 C C . SER A 1 102 ? 4.210 -0.344 -4.542 1.00 94.75 102 SER A C 1
ATOM 808 O O . SER A 1 102 ? 5.009 -1.098 -3.989 1.00 94.75 102 SER A O 1
ATOM 810 N N . PRO A 1 103 ? 3.962 -0.420 -5.866 1.00 92.12 103 PRO A N 1
ATOM 811 C CA . PRO A 1 103 ? 4.586 -1.419 -6.742 1.00 92.12 103 PRO A CA 1
ATOM 812 C C . PRO A 1 103 ? 6.114 -1.309 -6.826 1.00 92.12 103 PRO A C 1
ATOM 814 O O . PRO A 1 103 ? 6.809 -2.321 -6.788 1.00 92.12 103 PRO A O 1
ATOM 817 N N . THR A 1 104 ? 6.649 -0.084 -6.885 1.00 94.44 104 THR A N 1
ATOM 818 C CA . THR A 1 104 ? 8.104 0.157 -6.866 1.00 94.44 104 THR A CA 1
ATOM 819 C C . THR A 1 104 ? 8.712 -0.016 -5.466 1.00 94.44 104 THR A C 1
ATOM 821 O O . THR A 1 104 ? 9.922 -0.209 -5.342 1.00 94.44 104 THR A O 1
ATOM 824 N N . GLY A 1 105 ? 7.886 0.024 -4.415 1.00 95.06 105 GLY A N 1
ATOM 825 C CA . GLY A 1 105 ? 8.294 0.010 -3.013 1.00 95.06 105 GLY A CA 1
ATOM 826 C C . GLY A 1 105 ? 8.548 1.415 -2.456 1.00 95.06 105 GLY A C 1
ATOM 827 O O . GLY A 1 105 ? 9.185 2.258 -3.088 1.00 95.06 105 GLY A O 1
ATOM 828 N N . ARG A 1 106 ? 8.083 1.676 -1.228 1.00 94.44 106 ARG A N 1
ATOM 829 C CA . ARG A 1 106 ? 8.193 2.993 -0.577 1.00 94.44 106 ARG A CA 1
ATOM 830 C C . ARG A 1 106 ? 9.641 3.437 -0.346 1.00 94.44 106 ARG A C 1
ATOM 832 O O . ARG A 1 106 ? 9.900 4.636 -0.282 1.00 94.44 106 ARG A O 1
ATOM 839 N N . ASN A 1 107 ? 10.580 2.499 -0.258 1.00 95.06 107 ASN A N 1
ATOM 840 C CA . ASN A 1 107 ? 11.997 2.814 -0.058 1.00 95.06 107 ASN A CA 1
ATOM 841 C C . ASN A 1 107 ? 12.690 3.348 -1.329 1.00 95.06 107 ASN A C 1
ATOM 843 O O . ASN A 1 107 ? 13.887 3.614 -1.281 1.00 95.06 107 ASN A O 1
ATOM 847 N N . ALA A 1 108 ? 11.976 3.482 -2.452 1.00 94.94 108 ALA A N 1
ATOM 848 C CA . ALA A 1 108 ? 12.510 4.094 -3.665 1.00 94.94 108 ALA A CA 1
ATOM 849 C C . ALA A 1 108 ? 12.867 5.572 -3.465 1.00 94.94 108 ALA A C 1
ATOM 851 O O . ALA A 1 108 ? 12.138 6.300 -2.775 1.00 94.94 108 ALA A O 1
ATOM 852 N N . SER A 1 109 ? 13.967 5.997 -4.094 1.00 96.19 109 SER A N 1
ATOM 853 C CA . SER A 1 109 ? 14.404 7.397 -4.107 1.00 96.19 109 SER A CA 1
ATOM 854 C C . SER A 1 109 ? 13.420 8.280 -4.883 1.00 96.19 109 SER A C 1
ATOM 856 O O . SER A 1 109 ? 12.514 7.787 -5.558 1.00 96.19 109 SER A O 1
ATOM 858 N N . ILE A 1 110 ? 13.571 9.602 -4.784 1.00 95.12 110 ILE A N 1
ATOM 859 C CA . ILE A 1 110 ? 12.718 10.536 -5.535 1.00 95.12 110 ILE A CA 1
ATOM 860 C C . ILE A 1 110 ? 12.914 10.333 -7.041 1.00 95.12 110 ILE A C 1
ATOM 862 O O . ILE A 1 110 ? 11.942 10.261 -7.785 1.00 95.12 110 ILE A O 1
ATOM 866 N N . GLU A 1 111 ? 14.157 10.163 -7.477 1.00 96.56 111 GLU A N 1
ATOM 867 C CA . GLU A 1 111 ? 14.516 9.941 -8.877 1.00 96.56 111 GLU A CA 1
ATOM 868 C C . GLU A 1 111 ? 13.873 8.653 -9.403 1.00 96.56 111 GLU A C 1
ATOM 870 O O . GLU A 1 111 ? 13.239 8.657 -10.453 1.00 96.56 111 GLU A O 1
ATOM 875 N N . GLU A 1 112 ? 13.946 7.567 -8.631 1.00 94.88 112 GLU A N 1
ATOM 876 C CA . GLU A 1 112 ? 13.339 6.279 -8.989 1.00 94.88 112 GLU A CA 1
ATOM 877 C C . GLU A 1 112 ? 11.811 6.353 -9.073 1.00 94.88 112 GLU A C 1
ATOM 879 O O . GLU A 1 112 ? 11.202 5.697 -9.919 1.00 94.88 112 GLU A O 1
ATOM 884 N N . ARG A 1 113 ? 11.177 7.162 -8.216 1.00 94.00 113 ARG A N 1
ATOM 885 C CA . ARG A 1 113 ? 9.728 7.398 -8.268 1.00 94.00 113 ARG A CA 1
ATOM 886 C C . ARG A 1 113 ? 9.333 8.192 -9.508 1.00 94.00 113 ARG A C 1
ATOM 888 O O . ARG A 1 113 ? 8.356 7.824 -10.150 1.00 94.00 113 ARG A O 1
ATOM 895 N N . ASN A 1 114 ? 10.104 9.216 -9.862 1.00 93.94 114 ASN A N 1
ATOM 896 C CA . ASN A 1 114 ? 9.864 10.015 -11.064 1.00 93.94 114 ASN A CA 1
ATOM 897 C C . ASN A 1 114 ? 10.038 9.167 -12.336 1.00 93.94 114 ASN A C 1
ATOM 899 O O . ASN A 1 114 ? 9.235 9.262 -13.261 1.00 93.94 114 ASN A O 1
ATOM 903 N N . GLU A 1 115 ? 11.050 8.294 -12.372 1.00 94.69 115 GLU A N 1
ATOM 904 C CA . GLU A 1 115 ? 11.233 7.326 -13.462 1.00 94.69 115 GLU A CA 1
ATOM 905 C C . GLU A 1 115 ? 10.043 6.362 -13.571 1.00 94.69 115 GLU A C 1
ATOM 907 O O . GLU A 1 115 ? 9.553 6.100 -14.670 1.00 94.69 115 GLU A O 1
ATOM 912 N N . PHE A 1 116 ? 9.560 5.844 -12.437 1.00 93.31 116 PHE A N 1
ATOM 913 C CA . PHE A 1 116 ? 8.388 4.971 -12.400 1.00 93.31 116 PHE A CA 1
ATOM 914 C C . PHE A 1 116 ? 7.126 5.690 -12.898 1.00 93.31 116 PHE A C 1
ATOM 916 O O . PHE A 1 116 ? 6.386 5.129 -13.703 1.00 93.31 116 PHE A O 1
ATOM 923 N N . GLU A 1 117 ? 6.893 6.930 -12.467 1.00 91.75 117 GLU A N 1
ATOM 924 C CA . GLU A 1 117 ? 5.761 7.745 -12.915 1.00 91.75 117 GLU A CA 1
ATOM 925 C C . GLU A 1 117 ? 5.798 7.981 -14.430 1.00 91.75 117 GLU A C 1
ATOM 927 O O . GLU A 1 117 ? 4.803 7.742 -15.118 1.00 91.75 117 GLU A O 1
ATOM 932 N N . ALA A 1 118 ? 6.961 8.359 -14.969 1.00 92.25 118 ALA A N 1
ATOM 933 C CA . ALA A 1 118 ? 7.144 8.545 -16.405 1.00 92.25 118 ALA A CA 1
ATOM 934 C C . ALA A 1 118 ? 6.914 7.242 -17.191 1.00 92.25 118 ALA A C 1
ATOM 936 O O . ALA A 1 118 ? 6.223 7.252 -18.210 1.00 92.25 118 ALA A O 1
ATOM 937 N N . TYR A 1 119 ? 7.440 6.111 -16.706 1.00 89.62 119 TYR A N 1
ATOM 938 C CA . TYR A 1 119 ? 7.237 4.793 -17.317 1.00 89.62 119 TYR A CA 1
ATOM 939 C C . TYR A 1 119 ? 5.757 4.407 -17.381 1.00 89.62 119 TYR A C 1
ATOM 941 O O . TYR A 1 119 ? 5.266 4.008 -18.437 1.00 89.62 119 TYR A O 1
ATOM 949 N N . VAL A 1 120 ? 5.031 4.569 -16.271 1.00 86.25 120 VAL A N 1
ATOM 950 C CA . VAL A 1 120 ? 3.593 4.281 -16.216 1.00 86.25 120 VAL A CA 1
ATOM 951 C C . VAL A 1 120 ? 2.832 5.194 -17.172 1.00 86.25 120 VAL A C 1
ATOM 953 O O . VAL A 1 120 ? 2.000 4.707 -17.934 1.00 86.25 120 VAL A O 1
ATOM 956 N N . LEU A 1 121 ? 3.135 6.493 -17.201 1.00 86.81 121 LEU A N 1
ATOM 957 C CA . LEU A 1 121 ? 2.471 7.433 -18.103 1.00 86.81 121 LEU A CA 1
ATOM 958 C C . LEU A 1 121 ? 2.662 7.041 -19.576 1.00 86.81 121 LEU A C 1
ATOM 960 O O . LEU A 1 121 ? 1.689 7.010 -20.327 1.00 86.81 121 LEU A O 1
ATOM 964 N N . ILE A 1 122 ? 3.884 6.677 -19.973 1.00 84.75 122 ILE A N 1
ATOM 965 C CA . ILE A 1 122 ? 4.193 6.224 -21.337 1.00 84.75 122 ILE A CA 1
ATOM 966 C C . ILE A 1 122 ? 3.407 4.957 -21.684 1.00 84.75 122 ILE A C 1
ATOM 968 O O . ILE A 1 122 ? 2.774 4.912 -22.736 1.00 84.75 122 ILE A O 1
ATOM 972 N N . LEU A 1 123 ? 3.396 3.953 -20.800 1.00 77.94 123 LEU A N 1
ATOM 973 C CA . LEU A 1 123 ? 2.618 2.728 -21.012 1.00 77.94 123 LEU A CA 1
ATOM 974 C C . LEU A 1 123 ? 1.122 3.014 -21.163 1.00 77.94 123 LEU A C 1
ATOM 976 O O . LEU A 1 123 ? 0.455 2.413 -22.002 1.00 77.94 123 LEU A O 1
ATOM 980 N N . THR A 1 124 ? 0.600 3.940 -20.360 1.00 76.06 124 THR A N 1
ATOM 981 C CA . THR A 1 124 ? -0.823 4.293 -20.374 1.00 76.06 124 THR A CA 1
ATOM 982 C C . THR A 1 124 ? -1.189 5.019 -21.670 1.00 76.06 124 THR A C 1
ATOM 984 O O . THR A 1 124 ? -2.235 4.750 -22.256 1.00 76.06 124 THR A O 1
ATOM 987 N N . LEU A 1 125 ? -0.310 5.903 -22.154 1.00 75.50 125 LEU A N 1
ATOM 988 C CA . LEU A 1 125 ? -0.471 6.605 -23.428 1.00 75.50 125 LEU A CA 1
ATOM 989 C C . LEU A 1 125 ? -0.351 5.663 -24.633 1.00 75.50 125 LEU A C 1
ATOM 991 O O . LEU A 1 125 ? -1.166 5.764 -25.548 1.00 75.50 125 LEU A O 1
ATOM 995 N N . ASP A 1 126 ? 0.609 4.732 -24.635 1.00 76.62 126 ASP A N 1
ATOM 996 C CA . ASP A 1 126 ? 0.730 3.715 -25.690 1.00 76.62 126 ASP A CA 1
ATOM 997 C C . ASP A 1 126 ? -0.533 2.849 -25.741 1.00 76.62 126 ASP A C 1
ATOM 999 O O . ASP A 1 126 ? -1.155 2.719 -26.796 1.00 76.62 126 ASP A O 1
ATOM 1003 N N . TRP A 1 127 ? -0.985 2.349 -24.589 1.00 72.50 127 TRP A N 1
ATOM 1004 C CA . TRP A 1 127 ? -2.212 1.562 -24.495 1.00 72.50 127 TRP A CA 1
ATOM 1005 C C . TRP A 1 127 ? -3.438 2.329 -25.012 1.00 72.50 127 TRP A C 1
ATOM 1007 O O . TRP A 1 127 ? -4.142 1.835 -25.895 1.00 72.50 127 TRP A O 1
ATOM 1017 N N . ALA A 1 128 ? -3.636 3.570 -24.555 1.00 72.06 128 ALA A N 1
ATOM 1018 C CA . ALA A 1 128 ? -4.731 4.417 -25.018 1.00 72.06 128 ALA A CA 1
ATOM 1019 C C . ALA A 1 128 ? -4.657 4.680 -26.531 1.00 72.06 128 ALA A C 1
ATOM 1021 O O . ALA A 1 128 ? -5.684 4.673 -27.207 1.00 72.06 128 ALA A O 1
ATOM 1022 N N . SER A 1 129 ? -3.454 4.875 -27.082 1.00 71.38 129 SER A N 1
ATOM 1023 C CA . SER A 1 129 ? -3.267 5.096 -28.517 1.00 71.38 129 SER A CA 1
ATOM 1024 C C . SER A 1 129 ? -3.625 3.857 -29.344 1.00 71.38 129 SER A C 1
ATOM 1026 O O . SER A 1 129 ? -4.303 3.984 -30.364 1.00 71.38 129 SER A O 1
ATOM 1028 N N . ARG A 1 130 ? -3.256 2.654 -28.887 1.00 69.69 130 ARG A N 1
ATOM 1029 C CA . ARG A 1 130 ? -3.577 1.390 -29.566 1.00 69.69 130 ARG A CA 1
ATOM 1030 C C . ARG A 1 130 ? -5.079 1.127 -29.596 1.00 69.69 130 ARG A C 1
ATOM 1032 O O . ARG A 1 130 ? -5.595 0.759 -30.648 1.00 69.69 130 ARG A O 1
ATOM 1039 N N . GLU A 1 131 ? -5.793 1.373 -28.498 1.00 67.88 131 GLU A N 1
ATOM 1040 C CA . GLU A 1 131 ? -7.257 1.240 -28.484 1.00 67.88 131 GLU A CA 1
ATOM 1041 C C . GLU A 1 131 ? -7.945 2.290 -29.367 1.00 67.88 131 GLU A C 1
ATOM 1043 O O . GLU A 1 131 ? -8.882 1.967 -30.100 1.00 67.88 131 GLU A O 1
ATOM 1048 N N . TYR A 1 132 ? -7.437 3.528 -29.389 1.00 56.50 132 TYR A N 1
ATOM 1049 C CA . TYR A 1 132 ? -7.957 4.573 -30.275 1.00 56.50 132 TYR A CA 1
ATOM 1050 C C . TYR A 1 132 ? -7.783 4.235 -31.764 1.00 56.50 132 TYR A C 1
ATOM 1052 O O . TYR A 1 132 ? -8.652 4.558 -32.576 1.00 56.50 132 TYR A O 1
ATOM 1060 N N . TRP A 1 133 ? -6.681 3.575 -32.134 1.00 47.28 133 TRP A N 1
ATOM 1061 C CA . TRP A 1 133 ? -6.461 3.089 -33.498 1.00 47.28 133 TRP A CA 1
ATOM 1062 C C . TRP A 1 133 ? -7.379 1.913 -33.855 1.00 47.28 133 TRP A C 1
ATOM 1064 O O . TRP A 1 133 ? -7.909 1.890 -34.964 1.00 47.28 133 TRP A O 1
ATOM 1074 N N . ILE A 1 134 ? -7.636 0.986 -32.925 1.00 50.84 134 ILE A N 1
ATOM 1075 C CA . ILE A 1 134 ? -8.555 -0.150 -33.134 1.00 50.84 134 ILE A CA 1
ATOM 1076 C C . ILE A 1 134 ? -10.002 0.327 -33.366 1.00 50.84 134 ILE A C 1
ATOM 1078 O O . ILE A 1 134 ? -10.713 -0.224 -34.209 1.00 50.84 134 ILE A O 1
ATOM 1082 N N . LEU A 1 135 ? -10.433 1.391 -32.682 1.00 48.22 135 LEU A N 1
ATOM 1083 C CA . LEU A 1 135 ? -11.773 1.968 -32.856 1.00 48.22 135 LEU A CA 1
ATOM 1084 C C . LEU A 1 135 ? -11.948 2.751 -34.170 1.00 48.22 135 LEU A C 1
ATOM 1086 O O . LEU A 1 135 ? -13.079 2.990 -34.582 1.00 48.22 135 LEU A O 1
ATOM 1090 N N . ARG A 1 136 ? -10.859 3.158 -34.840 1.00 49.84 136 ARG A N 1
ATOM 1091 C CA . ARG A 1 136 ? -10.915 3.881 -36.127 1.00 49.84 136 ARG A CA 1
ATOM 1092 C C . ARG A 1 136 ? -10.754 2.998 -37.362 1.00 49.84 136 ARG A C 1
ATOM 1094 O O . ARG A 1 136 ? -11.069 3.451 -38.454 1.00 49.84 136 ARG A O 1
ATOM 1101 N N . THR A 1 137 ? -10.253 1.774 -37.223 1.00 51.72 137 THR A N 1
ATOM 1102 C CA . THR A 1 137 ? -10.065 0.842 -38.351 1.00 51.72 137 THR A CA 1
ATOM 1103 C C . THR A 1 137 ? -11.242 -0.116 -38.551 1.00 51.72 137 THR A C 1
ATOM 1105 O O . THR A 1 137 ? -11.214 -0.928 -39.470 1.00 51.72 137 THR A O 1
ATOM 1108 N N . THR A 1 138 ? -12.277 -0.019 -37.711 1.00 51.97 138 THR A N 1
ATOM 1109 C CA . THR A 1 138 ? -13.477 -0.874 -37.732 1.00 51.97 138 THR A CA 1
ATOM 1110 C C . THR A 1 138 ? -14.747 -0.171 -38.243 1.00 51.97 138 THR A C 1
ATOM 1112 O O . THR A 1 138 ? -15.837 -0.722 -38.097 1.00 51.97 138 THR A O 1
ATOM 1115 N N . SER A 1 139 ? -14.624 1.005 -38.877 1.00 44.19 139 SER A N 1
ATOM 1116 C CA . SER A 1 139 ? -15.721 1.730 -39.550 1.00 44.19 139 SER A CA 1
ATOM 1117 C C . SER A 1 139 ? -15.591 1.724 -41.067 1.00 44.19 139 SER A C 1
ATOM 1119 O O . SER A 1 139 ? -14.488 2.101 -41.528 1.00 44.19 139 SER A O 1
#

Foldseek 3Di:
DLVVLVVVVVPDFFEAEDQPDCADPVRRPDGPLCSGQWYAYPNNQWIAGNNRTDDNCFPCNVQPDVNVVVVVVVLVVVLVPDDFPAADAQQWDGDRHDIDGDSNHPPDDPVSVVVRVVVVVVVVVVVVVVVVVVVVVPD

Organism: NCBI:txid1220188

Secondary structure (DSSP, 8-state):
-HHHHHHHTTTS--EE---SSSS-TT-TTS-HHHH-SEEEEGGGTEEEETTBPP----HHHHH-HHHHHHHHHHHHHHHHT---S---S-SEEE-SS-EEE-SS-TT--HHHHHHHHHHHHHHHHHHHHHHHHHHHS--